Protein AF-A0A2D6PIQ0-F1 (afdb_monomer_lite)

Secondary structure (DSSP, 8-state):
--GGG-HHHHHHHHHHHHHHHHHHHTT-----HHHHHHHHHHHH----TT-HHHHHHHHHHHHHH-SPPPPSSHHHHHHHHHHHHHHHHHHHHTTTT-GGGHHHHHHHHHHHHHHHHHHHHS-HHHHTT---

Structure (mmCIF, N/CA/C/O backbone):
data_AF-A0A2D6PIQ0-F1
#
_entry.id   AF-A0A2D6PIQ0-F1
#
loop_
_atom_site.group_PDB
_atom_site.id
_atom_site.type_symbol
_atom_site.label_atom_id
_atom_site.label_alt_id
_atom_site.label_comp_id
_atom_site.label_asym_id
_atom_site.label_entity_id
_atom_site.label_seq_id
_atom_site.pdbx_PDB_ins_code
_atom_site.Cartn_x
_atom_site.Cartn_y
_atom_site.Cartn_z
_atom_site.occupancy
_atom_site.B_iso_or_equiv
_atom_site.auth_seq_id
_atom_site.auth_comp_id
_atom_site.auth_asym_id
_atom_site.auth_atom_id
_atom_site.pdbx_PDB_model_num
ATOM 1 N N . MET A 1 1 ? -4.584 -13.272 -17.557 1.00 47.69 1 MET A N 1
ATOM 2 C CA . MET A 1 1 ? -3.618 -12.771 -16.557 1.00 47.69 1 MET A CA 1
ATOM 3 C C . MET A 1 1 ? -4.279 -12.873 -15.193 1.00 47.69 1 MET A C 1
ATOM 5 O O . MET A 1 1 ? -5.493 -12.714 -15.139 1.00 47.69 1 MET A O 1
ATOM 9 N N . SER A 1 2 ? -3.536 -13.225 -14.139 1.00 55.53 2 SER A N 1
ATOM 10 C CA . SER A 1 2 ? -4.058 -13.166 -12.763 1.00 55.53 2 SER A CA 1
ATOM 11 C C . SER A 1 2 ? -4.582 -11.750 -12.496 1.00 55.53 2 SER A C 1
ATOM 13 O O . SER A 1 2 ? -3.889 -10.795 -12.848 1.00 55.53 2 SER A O 1
ATOM 15 N N . LYS A 1 3 ? -5.791 -11.606 -11.930 1.00 58.41 3 LYS A N 1
ATOM 16 C CA . LYS A 1 3 ? -6.390 -10.292 -11.608 1.00 58.41 3 LYS A CA 1
ATOM 17 C C . LYS A 1 3 ? -5.470 -9.450 -10.714 1.00 58.41 3 LYS A C 1
ATOM 19 O O . LYS A 1 3 ? -5.417 -8.238 -10.862 1.00 58.41 3 LYS A O 1
ATOM 24 N N . ASN A 1 4 ? -4.653 -10.118 -9.903 1.00 62.75 4 ASN A N 1
ATOM 25 C CA . ASN A 1 4 ? -3.719 -9.534 -8.943 1.00 62.75 4 ASN A CA 1
ATOM 26 C C . ASN A 1 4 ? -2.506 -8.829 -9.594 1.00 62.75 4 ASN A C 1
ATOM 28 O O . ASN A 1 4 ? -1.674 -8.278 -8.883 1.00 62.75 4 ASN A O 1
ATOM 32 N N . ARG A 1 5 ? -2.381 -8.852 -10.932 1.00 67.69 5 ARG A N 1
ATOM 33 C CA . ARG A 1 5 ? -1.333 -8.137 -11.690 1.00 67.69 5 ARG A CA 1
ATOM 34 C C . ARG A 1 5 ? -1.863 -6.964 -12.516 1.00 67.69 5 ARG A C 1
ATOM 36 O O . ARG A 1 5 ? -1.092 -6.360 -13.257 1.00 67.69 5 ARG A O 1
ATOM 43 N N . ASP A 1 6 ? -3.163 -6.687 -12.460 1.00 83.75 6 ASP A N 1
ATOM 44 C CA . ASP A 1 6 ? -3.741 -5.530 -13.139 1.00 83.75 6 ASP A CA 1
ATOM 45 C C . ASP A 1 6 ? -3.484 -4.271 -12.295 1.00 83.75 6 ASP A C 1
ATOM 47 O O . ASP A 1 6 ? -3.942 -4.222 -11.148 1.00 83.75 6 ASP A O 1
ATOM 51 N N . PRO A 1 7 ? -2.783 -3.249 -12.822 1.00 85.62 7 PRO A N 1
ATOM 52 C CA . PRO A 1 7 ? -2.583 -1.993 -12.109 1.00 85.62 7 PRO A CA 1
ATOM 53 C C . PRO A 1 7 ? -3.887 -1.358 -11.611 1.00 85.62 7 PRO A C 1
ATOM 55 O O . PRO A 1 7 ? -3.919 -0.830 -10.503 1.00 85.62 7 PRO A O 1
ATOM 58 N N . ALA A 1 8 ? -4.989 -1.482 -12.362 1.00 87.94 8 ALA A N 1
ATOM 59 C CA . ALA A 1 8 ? -6.287 -0.973 -11.918 1.00 87.94 8 ALA A CA 1
ATOM 60 C C . ALA A 1 8 ? -6.827 -1.733 -10.699 1.00 87.94 8 ALA A C 1
ATOM 62 O O . ALA A 1 8 ? -7.472 -1.140 -9.835 1.00 87.94 8 ALA A O 1
ATOM 63 N N . TYR A 1 9 ? -6.557 -3.037 -10.611 1.00 90.81 9 TYR A N 1
ATOM 64 C CA . TYR A 1 9 ? -6.962 -3.842 -9.464 1.00 90.81 9 TYR A CA 1
ATOM 65 C C . TYR A 1 9 ? -6.157 -3.487 -8.218 1.00 90.81 9 TYR A C 1
ATOM 67 O O . TYR A 1 9 ? -6.733 -3.273 -7.157 1.00 90.81 9 TYR A O 1
ATOM 75 N N . ILE A 1 10 ? -4.836 -3.358 -8.363 1.00 91.62 10 ILE A N 1
ATOM 76 C CA . ILE A 1 10 ? -3.951 -2.945 -7.269 1.00 91.62 10 ILE A CA 1
ATOM 77 C C . ILE A 1 10 ? -4.380 -1.573 -6.742 1.00 91.62 10 ILE A C 1
ATOM 79 O O . ILE A 1 10 ? -4.516 -1.408 -5.533 1.00 91.62 10 ILE A O 1
ATOM 83 N N . ALA A 1 11 ? -4.678 -0.630 -7.642 1.00 92.94 11 ALA A N 1
ATOM 84 C CA . ALA A 1 11 ? -5.157 0.691 -7.258 1.00 92.94 11 ALA A CA 1
ATOM 85 C C . ALA A 1 11 ? -6.496 0.645 -6.502 1.00 92.94 11 ALA A C 1
ATOM 87 O O . ALA A 1 11 ? -6.680 1.344 -5.507 1.00 92.94 11 ALA A O 1
ATOM 88 N N . LEU A 1 12 ? -7.432 -0.200 -6.947 1.00 95.06 12 LEU A N 1
ATOM 89 C CA . LEU A 1 12 ? -8.717 -0.382 -6.274 1.00 95.06 12 LEU A CA 1
ATOM 90 C C . LEU A 1 12 ? -8.540 -0.932 -4.853 1.00 95.06 12 LEU A C 1
ATOM 92 O O . LEU A 1 12 ? -9.103 -0.376 -3.911 1.00 95.06 12 LEU A O 1
ATOM 96 N N . ILE A 1 13 ? -7.765 -2.008 -4.702 1.00 96.12 13 ILE A N 1
ATOM 97 C CA . ILE A 1 13 ? -7.560 -2.668 -3.409 1.00 96.12 13 ILE A CA 1
ATOM 98 C C . ILE A 1 13 ? -6.815 -1.753 -2.436 1.00 96.12 13 ILE A C 1
ATOM 100 O O . ILE A 1 13 ? -7.209 -1.651 -1.273 1.00 96.12 13 ILE A O 1
ATOM 104 N N . SER A 1 14 ? -5.794 -1.024 -2.894 1.00 95.38 14 SER A N 1
ATOM 105 C CA . SER A 1 14 ? -5.082 -0.083 -2.029 1.00 95.38 14 SER A CA 1
ATOM 106 C C . SER A 1 14 ? -5.963 1.105 -1.623 1.00 95.38 14 SER A C 1
ATOM 108 O O . SER A 1 14 ? -5.943 1.509 -0.462 1.00 95.38 14 SER A O 1
ATOM 110 N N . SER A 1 15 ? -6.812 1.613 -2.526 1.00 97.31 15 SER A N 1
ATOM 111 C CA . SER A 1 15 ? -7.815 2.636 -2.197 1.00 97.31 15 SER A CA 1
ATOM 112 C C . SER A 1 15 ? -8.813 2.140 -1.148 1.00 97.31 15 SER A C 1
ATOM 114 O O . SER A 1 15 ? -9.090 2.848 -0.178 1.00 97.31 15 SER A O 1
ATOM 116 N N . GLN A 1 16 ? -9.314 0.911 -1.300 1.00 97.50 16 GLN A N 1
ATOM 117 C CA . GLN A 1 16 ? -10.192 0.294 -0.312 1.00 97.50 16 GLN A CA 1
ATOM 118 C C . GLN A 1 16 ? -9.495 0.170 1.049 1.00 97.50 16 GLN A C 1
ATOM 120 O O . GLN A 1 16 ? -10.069 0.584 2.054 1.00 97.50 16 GLN A O 1
ATOM 125 N N . GLY A 1 17 ? -8.254 -0.325 1.085 1.00 96.75 17 GLY A N 1
ATOM 126 C CA . GLY A 1 17 ? -7.481 -0.432 2.323 1.00 96.75 17 GLY A CA 1
ATOM 127 C C . GLY A 1 17 ? -7.280 0.921 3.016 1.00 96.75 17 GLY A C 1
ATOM 128 O O . GLY A 1 17 ? -7.451 1.024 4.229 1.00 96.75 17 GLY A O 1
ATOM 129 N N . ALA A 1 18 ? -7.001 1.988 2.261 1.00 97.00 18 ALA A N 1
ATOM 130 C CA . ALA A 1 18 ? -6.889 3.337 2.819 1.00 97.00 18 ALA A CA 1
ATOM 131 C C . ALA A 1 18 ? -8.207 3.824 3.450 1.00 97.00 18 ALA A C 1
ATOM 133 O O . ALA A 1 18 ? -8.193 4.425 4.524 1.00 97.00 18 ALA A O 1
ATOM 134 N N . ILE A 1 19 ? -9.348 3.541 2.810 1.00 97.19 19 ILE A N 1
ATOM 135 C CA . ILE A 1 19 ? -10.682 3.880 3.334 1.00 97.19 19 ILE A CA 1
ATOM 136 C C . ILE A 1 19 ? -10.983 3.100 4.618 1.00 97.19 19 ILE A C 1
ATOM 138 O O . ILE A 1 19 ? -11.528 3.670 5.561 1.00 97.19 19 ILE A O 1
ATOM 142 N N . GLU A 1 20 ? -10.632 1.815 4.671 1.00 96.81 20 GLU A N 1
ATOM 143 C CA . GLU A 1 20 ? -10.788 0.969 5.862 1.00 96.81 20 GLU A CA 1
ATOM 144 C C . GLU A 1 20 ? -9.999 1.534 7.050 1.00 96.81 20 GLU A C 1
ATOM 146 O O . GLU A 1 20 ? -10.554 1.691 8.143 1.00 96.81 20 GLU A O 1
ATOM 151 N N . VAL A 1 21 ? -8.746 1.943 6.822 1.00 95.31 21 VAL A N 1
ATOM 152 C CA . VAL A 1 21 ? -7.927 2.604 7.848 1.00 95.31 21 VAL A CA 1
ATOM 153 C C . VAL A 1 21 ? -8.527 3.950 8.273 1.00 95.31 21 VAL A C 1
ATOM 155 O O . VAL A 1 21 ? -8.670 4.193 9.471 1.00 95.31 21 VAL A O 1
ATOM 158 N N . ASP A 1 22 ? -8.959 4.796 7.331 1.00 95.06 22 ASP A N 1
ATOM 159 C CA . ASP A 1 22 ? -9.631 6.069 7.641 1.00 95.06 22 ASP A CA 1
ATOM 160 C C . ASP A 1 22 ? -10.904 5.848 8.474 1.00 95.06 22 ASP A C 1
ATOM 162 O O . ASP A 1 22 ? -11.174 6.576 9.434 1.00 95.06 22 ASP A O 1
ATOM 166 N N . CYS A 1 23 ? -11.713 4.845 8.135 1.00 94.56 23 CYS A N 1
ATOM 167 C CA . CYS A 1 23 ? -12.902 4.491 8.899 1.00 94.56 23 CYS A CA 1
ATOM 168 C C . CYS A 1 23 ? -12.544 4.106 10.336 1.00 94.56 23 CYS A C 1
ATOM 170 O O . CYS A 1 23 ? -13.156 4.650 11.264 1.00 94.56 23 CYS A O 1
ATOM 172 N N . TYR A 1 24 ? -11.531 3.256 10.514 1.00 94.44 24 TYR A N 1
ATOM 173 C CA . TYR A 1 24 ? -11.075 2.822 11.829 1.00 94.44 24 TYR A CA 1
ATOM 174 C C . TYR A 1 24 ? -10.544 3.985 12.676 1.00 94.44 24 TYR A C 1
ATOM 176 O O . TYR A 1 24 ? -10.961 4.137 13.825 1.00 94.44 24 TYR A O 1
ATOM 184 N N . LEU A 1 25 ? -9.720 4.869 12.098 1.00 91.94 25 LEU A N 1
ATOM 185 C CA . LEU A 1 25 ? -9.229 6.089 12.758 1.00 91.94 25 LEU A CA 1
ATOM 186 C C . LEU A 1 25 ? -10.373 7.020 13.197 1.00 91.94 25 LEU A C 1
ATOM 188 O O . LEU A 1 25 ? -10.276 7.701 14.215 1.00 91.94 25 LEU A O 1
ATOM 192 N N . ASN A 1 26 ? -11.500 7.002 12.479 1.00 93.38 26 ASN A N 1
ATOM 193 C CA . ASN A 1 26 ? -12.722 7.730 12.830 1.00 93.38 26 ASN A CA 1
ATOM 194 C C . ASN A 1 26 ? -13.671 6.948 13.767 1.00 93.38 26 ASN A C 1
ATOM 196 O O . ASN A 1 26 ? -14.833 7.333 13.929 1.00 93.38 26 ASN A O 1
ATOM 200 N N . GLY A 1 27 ? -13.219 5.842 14.364 1.00 92.19 27 GLY A N 1
ATOM 201 C CA . GLY A 1 27 ? -13.993 5.032 15.309 1.00 92.19 27 GLY A CA 1
ATOM 202 C C . GLY A 1 27 ? -15.074 4.158 14.668 1.00 92.19 27 GLY A C 1
ATOM 203 O O . GLY A 1 27 ? -16.013 3.746 15.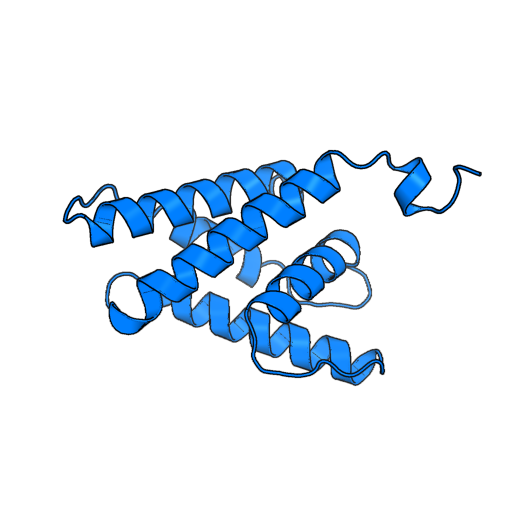351 1.00 92.19 27 GLY A O 1
ATOM 204 N N . ARG A 1 28 ? -14.981 3.891 13.360 1.00 92.62 28 ARG A N 1
ATOM 205 C CA . ARG A 1 28 ? -15.894 3.008 12.622 1.00 92.62 28 ARG A CA 1
ATOM 206 C C . ARG A 1 28 ? -15.142 1.776 12.136 1.00 92.62 28 ARG A C 1
ATOM 208 O O . ARG A 1 28 ? -14.308 1.880 11.248 1.00 92.62 28 ARG A O 1
ATOM 215 N N . ASP A 1 29 ? -15.483 0.612 12.669 1.00 89.88 29 ASP A N 1
ATOM 216 C CA . ASP A 1 29 ? -14.966 -0.657 12.158 1.00 89.88 29 ASP A CA 1
ATOM 217 C C . ASP A 1 29 ? -15.839 -1.142 10.992 1.00 89.88 29 ASP A C 1
ATOM 219 O O . ASP A 1 29 ? -17.028 -1.426 11.166 1.00 89.88 29 ASP A O 1
ATOM 223 N N . ILE A 1 30 ? -15.253 -1.179 9.795 1.00 89.69 30 ILE A N 1
ATOM 224 C CA . ILE A 1 30 ? -15.884 -1.696 8.572 1.00 89.69 30 ILE A CA 1
ATOM 225 C C . ILE A 1 30 ? -15.178 -2.954 8.048 1.00 89.69 30 ILE A C 1
ATOM 227 O O . ILE A 1 30 ? -15.491 -3.413 6.952 1.00 89.69 30 ILE A O 1
ATOM 231 N N . GLY A 1 31 ? -14.254 -3.518 8.831 1.00 92.00 31 GLY A N 1
ATOM 232 C CA . GLY A 1 31 ? -13.342 -4.563 8.390 1.00 92.00 31 GLY A CA 1
ATOM 233 C C . GLY A 1 31 ? -12.076 -4.025 7.715 1.00 92.00 31 GLY A C 1
ATOM 234 O O . GLY A 1 31 ? -11.879 -2.823 7.568 1.00 92.00 31 GLY A O 1
ATOM 235 N N . PHE A 1 32 ? -11.212 -4.964 7.330 1.00 94.69 32 PHE A N 1
ATOM 236 C CA . PHE A 1 32 ? -9.872 -4.732 6.770 1.00 94.69 32 PHE A CA 1
ATOM 237 C C . PHE A 1 32 ? -9.610 -5.686 5.596 1.00 94.69 32 PHE A C 1
ATOM 239 O O . PHE A 1 32 ? -8.589 -6.377 5.550 1.00 94.69 32 PHE A O 1
ATOM 246 N N . ASP A 1 33 ? -10.607 -5.851 4.725 1.00 95.88 33 ASP A N 1
ATOM 247 C CA . ASP A 1 33 ? -10.532 -6.795 3.610 1.00 95.88 33 ASP A CA 1
ATOM 248 C C . ASP A 1 33 ? -9.545 -6.300 2.548 1.00 95.88 33 ASP A C 1
ATOM 250 O O . ASP A 1 33 ? -8.683 -7.070 2.127 1.00 95.88 33 ASP A O 1
ATOM 254 N N . GLY A 1 34 ? -9.595 -5.012 2.198 1.00 95.25 34 GLY A N 1
ATOM 255 C CA . GLY A 1 34 ? -8.651 -4.381 1.276 1.00 95.25 34 GLY A CA 1
ATOM 256 C C . GLY A 1 34 ? -7.223 -4.375 1.822 1.00 95.25 34 GLY A C 1
ATOM 257 O O . GLY A 1 34 ? -6.284 -4.684 1.093 1.00 95.25 34 GLY A O 1
ATOM 258 N N . VAL A 1 35 ? -7.046 -4.116 3.122 1.00 96.06 35 VAL A N 1
ATOM 259 C CA . VAL A 1 35 ? -5.737 -4.236 3.797 1.00 96.06 35 VAL A CA 1
ATOM 260 C C . VAL A 1 35 ? -5.181 -5.664 3.703 1.00 96.06 35 VAL A C 1
ATOM 262 O O . VAL A 1 35 ? -4.030 -5.857 3.301 1.00 96.06 35 VAL A O 1
ATOM 265 N N . ARG A 1 36 ? -5.993 -6.683 4.030 1.00 95.94 36 ARG A N 1
ATOM 266 C CA . ARG A 1 36 ? -5.579 -8.096 3.947 1.00 95.94 36 ARG A CA 1
ATOM 267 C C . ARG A 1 36 ? -5.245 -8.518 2.524 1.00 95.94 36 ARG A C 1
ATOM 269 O O . ARG A 1 36 ? -4.247 -9.205 2.317 1.00 95.94 36 ARG A O 1
ATOM 276 N N . GLU A 1 37 ? -6.050 -8.097 1.559 1.00 95.19 37 GLU A N 1
ATOM 277 C CA . GLU A 1 37 ? -5.820 -8.419 0.157 1.00 95.19 37 GLU A CA 1
ATOM 278 C C . GLU A 1 37 ? -4.577 -7.709 -0.392 1.00 95.19 37 GLU A C 1
ATOM 280 O O . GLU A 1 37 ? -3.771 -8.325 -1.088 1.00 95.19 37 GLU A O 1
ATOM 285 N N . MET A 1 38 ? -4.335 -6.451 -0.011 1.00 94.38 38 MET A N 1
ATOM 286 C CA . MET A 1 38 ? -3.114 -5.740 -0.398 1.00 94.38 38 MET A CA 1
ATOM 287 C C . MET A 1 38 ? -1.859 -6.442 0.132 1.00 94.38 38 MET A C 1
ATOM 289 O O . MET A 1 38 ? -0.862 -6.571 -0.585 1.00 94.38 38 MET A O 1
ATOM 293 N N . ARG A 1 39 ? -1.911 -6.947 1.370 1.00 94.31 39 ARG A N 1
ATOM 294 C CA . ARG A 1 39 ? -0.828 -7.749 1.952 1.00 94.31 39 ARG A CA 1
ATOM 295 C C . ARG A 1 39 ? -0.572 -9.009 1.131 1.00 94.31 39 ARG A C 1
ATOM 297 O O . ARG A 1 39 ? 0.584 -9.352 0.884 1.00 94.31 39 ARG A O 1
ATOM 304 N N . GLU A 1 40 ? -1.628 -9.704 0.718 1.00 92.62 40 GLU A N 1
ATOM 305 C CA . GLU A 1 40 ? -1.519 -10.906 -0.115 1.00 92.62 40 GLU A CA 1
ATOM 306 C C . GLU A 1 40 ? -0.901 -10.587 -1.478 1.00 92.62 40 GLU A C 1
ATOM 308 O O . GLU A 1 40 ? 0.057 -11.251 -1.868 1.00 92.62 40 GLU A O 1
ATOM 313 N N . ILE A 1 41 ? -1.343 -9.511 -2.138 1.00 90.38 41 ILE A N 1
ATOM 314 C CA . ILE A 1 41 ? -0.739 -9.018 -3.384 1.00 90.38 41 ILE A CA 1
ATOM 315 C C . ILE A 1 41 ? 0.764 -8.779 -3.180 1.00 90.38 41 ILE A C 1
ATOM 317 O O . ILE A 1 41 ? 1.584 -9.358 -3.889 1.00 90.38 41 ILE A O 1
ATOM 321 N N . LEU A 1 42 ? 1.161 -7.986 -2.181 1.00 89.69 42 LEU A N 1
ATOM 322 C CA . LEU A 1 42 ? 2.581 -7.711 -1.923 1.00 89.69 42 LEU A CA 1
ATOM 323 C C . LEU A 1 42 ? 3.363 -8.994 -1.595 1.00 89.69 42 LEU A C 1
ATOM 325 O O . LEU A 1 42 ? 4.518 -9.139 -1.989 1.00 89.69 42 LEU A O 1
ATOM 329 N N . SER A 1 43 ? 2.753 -9.960 -0.914 1.00 89.06 43 SER A N 1
ATOM 330 C CA . SER A 1 43 ? 3.405 -11.227 -0.564 1.00 89.06 43 SER A CA 1
ATOM 331 C C . SER A 1 43 ? 3.628 -12.131 -1.780 1.00 89.06 43 SER A C 1
ATOM 333 O O . SER A 1 43 ? 4.685 -12.751 -1.888 1.00 89.06 43 SER A O 1
ATOM 335 N N . GLU A 1 44 ? 2.669 -12.183 -2.708 1.00 86.44 44 GLU A N 1
ATOM 336 C CA . GLU A 1 44 ? 2.729 -12.999 -3.930 1.00 86.44 44 GLU A CA 1
ATOM 337 C C . GLU A 1 44 ? 3.719 -12.464 -4.976 1.00 86.44 44 GLU A C 1
ATOM 339 O O . GLU A 1 44 ? 4.204 -13.238 -5.809 1.00 86.44 44 GLU A O 1
ATOM 344 N N . TYR A 1 45 ? 4.037 -11.165 -4.936 1.00 77.25 45 TYR A N 1
ATOM 345 C CA . TYR A 1 45 ? 4.889 -10.491 -5.923 1.00 77.25 45 TYR A CA 1
ATOM 346 C C . TYR A 1 45 ? 6.193 -9.972 -5.303 1.00 77.25 45 TYR A C 1
ATOM 348 O O . TYR A 1 45 ? 6.303 -8.784 -4.989 1.00 77.25 45 TYR A O 1
ATOM 356 N N . PRO A 1 46 ? 7.210 -10.839 -5.126 1.00 74.00 46 PRO A N 1
ATOM 357 C CA . PRO A 1 46 ? 8.539 -10.387 -4.735 1.00 74.00 46 PRO A CA 1
ATOM 358 C C . PRO A 1 46 ? 9.135 -9.475 -5.813 1.00 74.00 46 PRO A C 1
ATOM 360 O O . PRO A 1 46 ? 8.933 -9.694 -7.013 1.00 74.00 46 PRO A O 1
ATOM 363 N N . ILE A 1 47 ? 9.896 -8.465 -5.384 1.00 79.38 47 ILE A N 1
ATOM 364 C CA . ILE A 1 47 ? 10.615 -7.585 -6.307 1.00 79.38 47 ILE A CA 1
ATOM 365 C C . ILE A 1 47 ? 11.644 -8.440 -7.058 1.00 79.38 47 ILE A C 1
ATOM 367 O O . ILE A 1 47 ? 12.459 -9.140 -6.457 1.00 79.38 47 ILE A O 1
ATOM 371 N N . GLY A 1 48 ? 11.606 -8.404 -8.389 1.00 74.00 48 GLY A N 1
ATOM 372 C CA . GLY A 1 48 ? 12.514 -9.185 -9.218 1.00 74.00 48 GLY A CA 1
ATOM 373 C C . GLY A 1 48 ? 12.763 -8.549 -10.583 1.00 74.00 48 GLY A C 1
ATOM 374 O O . GLY A 1 48 ? 11.962 -7.736 -11.050 1.00 74.00 48 GLY A O 1
ATOM 375 N N . PRO A 1 49 ? 13.840 -8.960 -11.278 1.00 68.19 49 PRO A N 1
ATOM 376 C CA . PRO A 1 49 ? 14.292 -8.341 -12.527 1.00 68.19 49 PRO A CA 1
ATOM 377 C C . PRO A 1 49 ? 13.327 -8.517 -13.710 1.00 68.19 49 PRO A C 1
ATOM 379 O O . PRO A 1 49 ? 13.576 -7.983 -14.784 1.00 68.19 49 PRO A O 1
ATOM 382 N N . HIS A 1 50 ? 12.240 -9.275 -13.551 1.00 68.50 50 HIS A N 1
ATOM 383 C CA . HIS A 1 50 ? 11.228 -9.494 -14.589 1.00 68.50 50 HIS A CA 1
ATOM 384 C C . HIS A 1 50 ? 9.872 -8.849 -14.269 1.00 68.50 50 HIS A C 1
ATOM 386 O O . HIS A 1 50 ? 8.974 -8.891 -15.105 1.00 68.50 50 HIS A O 1
ATOM 392 N N . GLU A 1 51 ? 9.721 -8.215 -13.105 1.00 73.81 51 GLU A N 1
ATOM 393 C CA . GLU A 1 51 ? 8.455 -7.635 -12.636 1.00 73.81 51 GLU A CA 1
ATOM 394 C C . GLU A 1 51 ? 8.462 -6.097 -12.774 1.00 73.81 51 GLU A C 1
ATOM 396 O O . GLU A 1 51 ? 8.006 -5.368 -11.897 1.00 73.81 51 GLU A O 1
ATOM 401 N N . PHE A 1 52 ? 8.986 -5.575 -13.893 1.00 69.50 52 PHE A N 1
ATOM 402 C 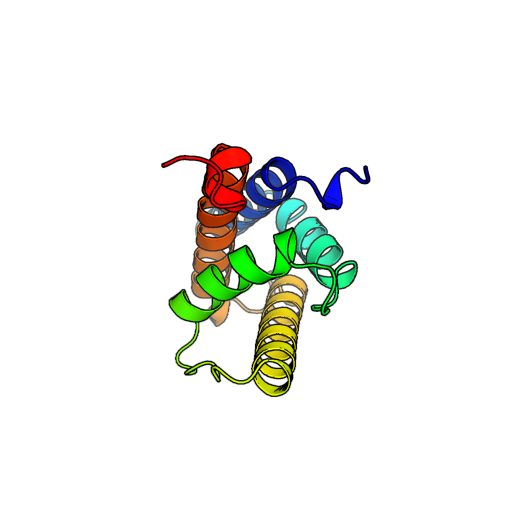CA . PHE A 1 52 ? 9.147 -4.128 -14.129 1.00 69.50 52 PHE A CA 1
ATOM 403 C C . PHE A 1 52 ? 7.847 -3.325 -13.984 1.00 69.50 52 PHE A C 1
ATOM 405 O O . PHE A 1 52 ? 7.865 -2.241 -13.402 1.00 69.50 52 PHE A O 1
ATOM 412 N N . ASN A 1 53 ? 6.725 -3.878 -14.457 1.00 70.88 53 ASN A N 1
ATOM 413 C CA . ASN A 1 53 ? 5.404 -3.241 -14.371 1.00 70.88 53 ASN A CA 1
ATOM 414 C C . ASN A 1 53 ? 4.913 -3.071 -12.926 1.00 70.88 53 ASN A C 1
ATOM 416 O O . ASN A 1 53 ? 4.016 -2.277 -12.682 1.00 70.88 53 ASN A O 1
ATOM 420 N N . TYR A 1 54 ? 5.478 -3.827 -11.986 1.00 77.56 54 TYR A N 1
ATOM 421 C CA . TYR A 1 54 ? 5.165 -3.754 -10.562 1.00 77.56 54 TYR A CA 1
ATOM 422 C C . TYR A 1 54 ? 6.236 -2.972 -9.789 1.00 77.56 54 TYR A C 1
ATOM 424 O O . TYR A 1 54 ? 5.935 -2.210 -8.876 1.00 77.56 54 TYR A O 1
ATOM 432 N N . MET A 1 55 ? 7.493 -3.097 -10.214 1.00 79.62 55 MET A N 1
ATOM 433 C CA . MET A 1 55 ? 8.651 -2.484 -9.574 1.00 79.62 55 MET A CA 1
ATOM 434 C C . MET A 1 55 ? 8.724 -0.965 -9.768 1.00 79.62 55 MET A C 1
ATOM 436 O O . MET A 1 55 ? 8.979 -0.251 -8.804 1.00 79.62 55 MET A O 1
ATOM 440 N N . ILE A 1 56 ? 8.504 -0.452 -10.987 1.00 81.44 56 ILE A N 1
ATOM 441 C CA . ILE A 1 56 ? 8.585 0.997 -11.258 1.00 81.44 56 ILE A CA 1
ATOM 442 C C . ILE A 1 56 ? 7.542 1.782 -10.442 1.00 81.44 56 ILE A C 1
ATOM 444 O O . ILE A 1 56 ? 7.919 2.768 -9.803 1.00 81.44 56 ILE A O 1
ATOM 448 N N . PRO A 1 57 ? 6.264 1.364 -10.399 1.00 86.25 57 PRO A N 1
ATOM 449 C CA . PRO A 1 57 ? 5.259 2.032 -9.578 1.00 86.25 57 PRO A CA 1
ATOM 450 C C . PRO A 1 57 ? 5.612 1.998 -8.086 1.00 86.25 57 PRO A C 1
ATOM 452 O O . PRO A 1 57 ? 5.573 3.033 -7.425 1.00 86.25 57 PRO A O 1
ATOM 455 N N . LEU A 1 58 ? 6.035 0.842 -7.559 1.00 86.81 58 LEU A N 1
ATOM 456 C CA . LEU A 1 58 ? 6.434 0.724 -6.153 1.00 86.81 58 LEU A CA 1
ATOM 457 C C . LEU A 1 58 ? 7.651 1.581 -5.811 1.00 86.81 58 LEU A C 1
ATOM 459 O O . LEU A 1 58 ? 7.660 2.225 -4.768 1.00 86.81 58 LEU A O 1
ATOM 463 N N . LEU A 1 59 ? 8.637 1.672 -6.704 1.00 87.62 59 LEU A N 1
ATOM 464 C CA . LEU A 1 59 ? 9.778 2.564 -6.515 1.00 87.62 59 LEU A CA 1
ATOM 465 C C . LEU A 1 59 ? 9.347 4.022 -6.369 1.00 87.62 59 LEU A C 1
ATOM 467 O O . LEU A 1 59 ? 9.887 4.732 -5.524 1.00 87.62 59 LEU A O 1
ATOM 471 N N . ARG A 1 60 ? 8.370 4.474 -7.163 1.00 87.62 60 ARG A N 1
ATOM 472 C CA . ARG A 1 60 ? 7.826 5.835 -7.043 1.00 87.62 60 ARG A CA 1
ATOM 473 C C . ARG A 1 60 ? 7.153 6.043 -5.687 1.00 87.62 60 ARG A C 1
ATOM 475 O O . ARG A 1 60 ? 7.405 7.057 -5.048 1.00 87.62 60 ARG A O 1
ATOM 482 N N . VAL A 1 61 ? 6.342 5.084 -5.242 1.00 90.00 61 VAL A N 1
ATOM 483 C CA . VAL A 1 61 ? 5.681 5.141 -3.929 1.00 90.00 61 VAL A CA 1
ATOM 484 C C . VAL A 1 61 ? 6.717 5.189 -2.807 1.00 90.00 61 VAL A C 1
ATOM 486 O O . VAL A 1 61 ? 6.645 6.059 -1.945 1.00 90.00 61 VAL A O 1
ATOM 489 N N . PHE A 1 62 ? 7.698 4.287 -2.816 1.00 89.25 62 PHE A N 1
ATOM 490 C CA . PHE A 1 62 ? 8.649 4.169 -1.712 1.00 89.25 62 PHE A CA 1
ATOM 491 C C . PHE A 1 62 ? 9.607 5.354 -1.655 1.00 89.25 62 PHE A C 1
ATOM 493 O O . PHE A 1 62 ? 9.896 5.830 -0.567 1.00 89.25 62 PHE A O 1
ATOM 500 N N . LYS A 1 63 ? 10.018 5.914 -2.801 1.00 86.06 63 LYS A N 1
ATOM 501 C CA . LYS A 1 63 ? 10.768 7.180 -2.831 1.00 86.06 63 LYS A CA 1
ATOM 502 C C . LYS A 1 63 ? 9.999 8.353 -2.213 1.00 86.06 63 LYS A C 1
ATOM 504 O O . LYS A 1 63 ? 10.630 9.266 -1.700 1.00 86.06 63 LYS A O 1
ATOM 509 N N . ASN A 1 64 ? 8.666 8.342 -2.269 1.00 85.44 64 ASN A N 1
ATOM 510 C CA . ASN A 1 64 ? 7.841 9.407 -1.692 1.00 85.44 64 ASN A CA 1
ATOM 511 C C . ASN A 1 64 ? 7.564 9.215 -0.194 1.00 85.44 64 ASN A C 1
ATOM 513 O O . ASN A 1 64 ? 7.316 10.197 0.498 1.00 85.44 64 ASN A O 1
ATOM 517 N N . ASN A 1 65 ? 7.572 7.968 0.287 1.00 84.50 65 ASN A N 1
ATOM 518 C CA . ASN A 1 65 ? 7.161 7.614 1.651 1.00 84.50 65 ASN A CA 1
ATOM 519 C C . ASN A 1 65 ? 8.323 7.154 2.546 1.00 84.50 65 ASN A C 1
ATOM 521 O O . ASN A 1 65 ? 8.106 6.860 3.717 1.00 84.50 65 ASN A O 1
ATOM 525 N N . SER A 1 66 ? 9.540 7.064 2.012 1.00 81.25 66 SER A N 1
ATOM 526 C CA . SER A 1 66 ? 10.731 6.661 2.754 1.00 81.25 66 SER A CA 1
ATOM 527 C C . SER A 1 66 ? 11.721 7.815 2.832 1.00 81.25 66 SER A C 1
ATOM 529 O O . SER A 1 66 ? 11.977 8.493 1.840 1.00 81.25 66 SER A O 1
ATOM 531 N N . ASP A 1 67 ? 12.348 7.977 3.996 1.00 78.56 67 ASP A N 1
ATOM 532 C CA . ASP A 1 67 ? 13.497 8.873 4.175 1.00 78.56 67 ASP A CA 1
ATOM 533 C C . ASP A 1 67 ? 14.789 8.298 3.558 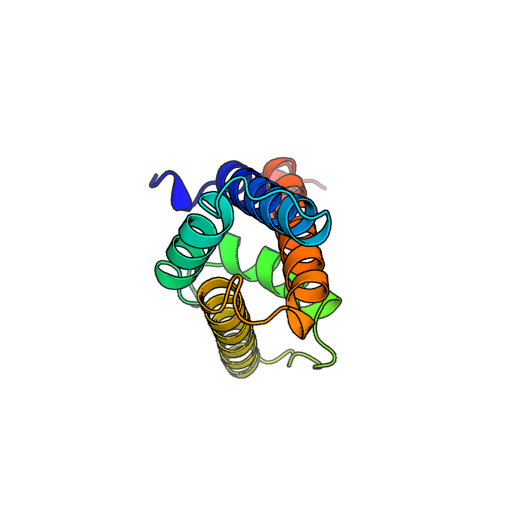1.00 78.56 67 ASP A C 1
ATOM 535 O O . ASP A 1 67 ? 15.850 8.926 3.617 1.00 78.56 67 ASP A O 1
ATOM 539 N N . LYS A 1 68 ? 14.741 7.078 3.004 1.00 78.12 68 LYS A N 1
ATOM 540 C CA . LYS A 1 68 ? 15.902 6.434 2.388 1.00 78.12 68 LYS A CA 1
ATOM 541 C C . LYS A 1 68 ? 16.146 6.959 0.980 1.00 78.12 68 LYS A C 1
ATOM 543 O O . LYS A 1 68 ? 15.252 7.005 0.136 1.00 78.12 68 LYS A O 1
ATOM 548 N N . GLU A 1 69 ? 17.410 7.248 0.698 1.00 79.69 69 GLU A N 1
ATOM 549 C CA . GLU A 1 69 ? 17.883 7.379 -0.673 1.00 79.69 69 GLU A CA 1
ATOM 550 C C . GLU A 1 69 ? 18.038 5.987 -1.283 1.00 79.69 69 GLU A C 1
ATOM 552 O O . GLU A 1 69 ? 18.661 5.112 -0.685 1.00 79.69 69 GLU A O 1
ATOM 557 N N . PHE A 1 70 ? 17.465 5.797 -2.471 1.00 80.00 70 PHE A N 1
ATOM 558 C CA . PHE A 1 70 ? 17.621 4.556 -3.218 1.00 80.00 70 PHE A CA 1
ATOM 559 C C . PHE A 1 70 ? 18.854 4.612 -4.115 1.00 80.00 70 PHE A C 1
ATOM 561 O O . PHE A 1 70 ? 19.054 5.604 -4.821 1.00 80.00 70 PHE A O 1
ATOM 568 N N . SER A 1 71 ? 19.629 3.532 -4.138 1.00 76.38 71 SER A N 1
ATOM 569 C CA . SER A 1 71 ? 20.785 3.377 -5.016 1.00 76.38 71 SER A CA 1
ATOM 570 C C . SER A 1 71 ? 20.371 3.348 -6.491 1.00 76.38 71 SER A C 1
ATOM 572 O O . SER A 1 71 ? 19.390 2.714 -6.879 1.00 76.38 71 SER A O 1
ATOM 574 N N . ASP A 1 72 ? 21.162 3.989 -7.354 1.00 76.06 72 ASP A N 1
ATOM 575 C CA . ASP A 1 72 ? 20.999 3.882 -8.811 1.00 76.06 72 ASP A CA 1
ATOM 576 C C . ASP A 1 72 ? 21.538 2.542 -9.361 1.00 76.06 72 ASP A C 1
ATOM 578 O O . ASP A 1 72 ? 21.326 2.205 -10.531 1.00 76.06 72 ASP A O 1
ATOM 582 N N . PHE A 1 73 ? 22.256 1.758 -8.544 1.00 79.38 73 PHE A N 1
ATOM 583 C CA . PHE A 1 73 ? 22.781 0.453 -8.939 1.00 79.38 73 PHE A CA 1
ATOM 584 C C . PHE A 1 73 ? 21.698 -0.628 -8.829 1.00 79.38 73 PHE A C 1
ATOM 586 O O . PHE A 1 73 ? 21.163 -0.871 -7.754 1.00 79.38 73 PHE A O 1
ATOM 593 N N . ILE A 1 74 ? 21.395 -1.310 -9.943 1.00 77.00 74 ILE A N 1
ATOM 594 C CA . ILE A 1 74 ? 20.246 -2.233 -10.051 1.00 77.00 74 ILE A CA 1
ATOM 595 C C . ILE A 1 74 ? 20.200 -3.310 -8.944 1.00 77.00 74 ILE A C 1
ATOM 597 O O . ILE A 1 74 ? 19.126 -3.496 -8.379 1.00 77.00 74 ILE A O 1
ATOM 601 N N . PRO A 1 75 ? 21.286 -4.041 -8.624 1.00 75.88 75 PRO A N 1
ATOM 602 C CA . PRO A 1 75 ? 21.263 -5.017 -7.531 1.00 75.88 75 PRO A CA 1
ATOM 603 C C . PRO A 1 75 ? 20.870 -4.423 -6.175 1.00 75.88 75 PRO A C 1
ATOM 605 O O . PRO A 1 75 ? 19.971 -4.956 -5.532 1.00 75.88 75 PRO A O 1
ATOM 608 N N . ASP A 1 76 ? 21.473 -3.298 -5.791 1.00 83.25 76 ASP A N 1
ATOM 609 C CA . ASP A 1 76 ? 21.202 -2.644 -4.506 1.00 83.25 76 ASP A CA 1
ATOM 610 C C . ASP A 1 76 ? 19.780 -2.063 -4.485 1.00 83.25 76 ASP A C 1
ATOM 612 O O . ASP A 1 76 ? 19.046 -2.233 -3.516 1.00 83.25 76 ASP A O 1
ATOM 616 N N . LEU A 1 77 ? 19.343 -1.480 -5.607 1.00 84.88 77 LEU A N 1
ATOM 617 C CA . LEU A 1 77 ? 17.984 -0.975 -5.795 1.00 84.88 77 LEU A CA 1
ATOM 618 C C . LEU A 1 77 ? 16.929 -2.065 -5.564 1.00 84.88 77 LEU A C 1
ATOM 620 O O . LEU A 1 77 ? 15.901 -1.814 -4.938 1.00 84.88 77 LEU A O 1
ATOM 624 N N . LEU A 1 78 ? 17.155 -3.279 -6.080 1.00 85.56 78 LEU A N 1
ATOM 625 C CA . LEU A 1 78 ? 16.235 -4.403 -5.887 1.00 85.56 78 LEU A CA 1
ATOM 626 C C . LEU A 1 78 ? 16.168 -4.824 -4.415 1.00 85.56 78 LEU A C 1
ATOM 628 O O . LEU A 1 78 ? 15.080 -5.119 -3.924 1.00 85.56 78 LEU A O 1
ATOM 632 N N . GLU A 1 79 ? 17.305 -4.845 -3.718 1.00 87.31 79 GLU A N 1
ATOM 633 C CA . GLU A 1 79 ? 17.368 -5.186 -2.293 1.00 87.31 79 GLU A CA 1
ATOM 634 C C . GLU A 1 79 ? 16.659 -4.142 -1.422 1.00 87.31 79 GLU A C 1
ATOM 636 O O . GLU A 1 79 ? 15.878 -4.500 -0.538 1.00 87.31 79 GLU A O 1
ATOM 641 N N . GLU A 1 80 ? 16.871 -2.857 -1.701 1.00 89.06 80 GLU A N 1
ATOM 642 C CA . GLU A 1 80 ? 16.217 -1.748 -1.003 1.00 89.06 80 GLU A CA 1
ATOM 643 C C . GLU A 1 80 ? 14.701 -1.760 -1.222 1.00 89.06 80 GLU A C 1
ATOM 645 O O . GLU A 1 80 ? 13.927 -1.651 -0.269 1.00 89.06 80 GLU A O 1
ATOM 650 N N . LEU A 1 81 ? 14.258 -1.960 -2.465 1.00 88.81 81 LEU A N 1
ATOM 651 C CA . LEU A 1 81 ? 12.839 -2.078 -2.799 1.00 88.81 81 LEU A CA 1
ATOM 652 C C 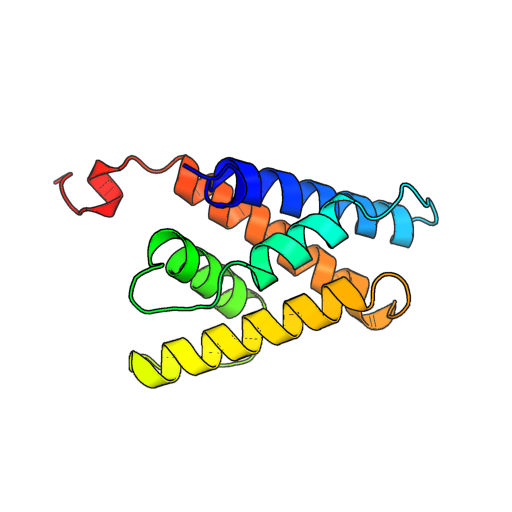. LEU A 1 81 ? 12.182 -3.280 -2.125 1.00 88.81 81 LEU A C 1
ATOM 654 O O . LEU A 1 81 ? 11.057 -3.190 -1.632 1.00 88.81 81 LEU A O 1
ATOM 658 N N . GLU A 1 82 ? 12.874 -4.416 -2.107 1.00 90.00 82 GLU A N 1
ATOM 659 C CA . GLU A 1 82 ? 12.397 -5.628 -1.451 1.00 90.00 82 GLU A CA 1
ATOM 660 C C . GLU A 1 82 ? 12.279 -5.432 0.065 1.00 90.00 82 GLU A C 1
ATOM 662 O O . GLU A 1 82 ? 11.334 -5.937 0.678 1.00 90.00 82 GLU A O 1
ATOM 667 N N . LEU A 1 83 ? 13.197 -4.675 0.672 1.00 90.69 83 LEU A N 1
ATOM 668 C CA . LEU A 1 83 ? 13.131 -4.316 2.083 1.00 90.69 83 LEU A CA 1
ATOM 669 C C . LEU A 1 83 ? 11.911 -3.437 2.381 1.00 90.69 83 LEU A C 1
ATOM 671 O O . LEU A 1 83 ? 11.145 -3.767 3.284 1.00 90.69 83 LEU A O 1
ATOM 675 N N . GLU A 1 84 ? 11.701 -2.364 1.617 1.00 91.31 84 GLU A N 1
ATOM 676 C CA . GLU A 1 84 ? 10.539 -1.480 1.795 1.00 91.31 84 GLU A CA 1
ATOM 677 C C . GLU A 1 84 ? 9.216 -2.225 1.606 1.00 91.31 84 GLU A C 1
ATOM 679 O O . GLU A 1 84 ? 8.301 -2.109 2.423 1.00 91.31 84 GLU A O 1
ATOM 684 N N . ARG A 1 85 ? 9.138 -3.100 0.598 1.00 91.88 85 ARG A N 1
ATOM 685 C CA . ARG A 1 85 ? 7.975 -3.969 0.393 1.00 91.88 85 ARG A CA 1
ATOM 686 C C . ARG A 1 85 ? 7.669 -4.813 1.637 1.00 91.88 85 ARG A C 1
ATOM 688 O O . ARG A 1 85 ? 6.510 -4.927 2.028 1.00 91.88 85 ARG A O 1
ATOM 695 N N . ARG A 1 86 ? 8.687 -5.406 2.272 1.00 92.38 86 ARG A N 1
ATOM 696 C CA . ARG A 1 86 ? 8.515 -6.217 3.494 1.00 92.38 86 ARG A CA 1
ATOM 697 C C . ARG A 1 86 ? 8.086 -5.393 4.703 1.00 92.38 86 ARG A C 1
ATOM 699 O O . ARG A 1 86 ? 7.315 -5.896 5.519 1.00 92.38 86 ARG A O 1
ATOM 706 N N . LEU A 1 87 ? 8.567 -4.156 4.819 1.00 91.62 87 LEU A N 1
ATOM 707 C CA . LEU A 1 87 ? 8.133 -3.247 5.880 1.00 91.62 87 LEU A CA 1
ATOM 708 C C . LEU A 1 87 ? 6.637 -2.960 5.748 1.00 91.62 87 LEU A C 1
ATOM 710 O O . LEU A 1 87 ? 5.903 -3.142 6.711 1.00 91.62 87 LEU A O 1
ATOM 714 N N . ILE A 1 88 ? 6.160 -2.662 4.540 1.00 91.88 88 ILE A N 1
ATOM 715 C CA . ILE A 1 88 ? 4.729 -2.432 4.300 1.00 91.88 88 ILE A CA 1
ATOM 716 C C . ILE A 1 88 ? 3.898 -3.695 4.548 1.00 91.88 88 ILE A C 1
ATOM 718 O O . ILE A 1 88 ? 2.813 -3.603 5.112 1.00 91.88 88 ILE A O 1
ATOM 722 N N . ILE A 1 89 ? 4.384 -4.885 4.171 1.00 92.81 89 ILE A N 1
ATOM 723 C CA . ILE A 1 89 ? 3.699 -6.149 4.506 1.00 92.81 89 ILE A CA 1
ATOM 724 C C . ILE A 1 89 ? 3.528 -6.281 6.022 1.00 92.81 89 ILE A C 1
ATOM 726 O O . ILE A 1 89 ? 2.431 -6.595 6.474 1.00 92.81 89 ILE A O 1
ATOM 730 N N . THR A 1 90 ? 4.587 -6.004 6.788 1.00 93.44 90 THR A N 1
ATOM 731 C CA . THR A 1 90 ? 4.536 -6.011 8.259 1.00 93.44 90 THR A CA 1
ATOM 732 C C . THR A 1 90 ? 3.481 -5.030 8.772 1.00 93.44 90 THR A C 1
ATOM 734 O O . THR A 1 90 ? 2.655 -5.388 9.605 1.00 93.44 90 THR A O 1
ATOM 737 N N . ASP A 1 91 ? 3.448 -3.817 8.221 1.00 92.00 91 ASP A N 1
ATOM 738 C CA . ASP A 1 91 ? 2.491 -2.788 8.634 1.00 92.00 91 ASP A CA 1
ATOM 739 C C . ASP A 1 91 ? 1.044 -3.207 8.370 1.00 92.00 91 ASP A C 1
ATOM 741 O O . ASP A 1 91 ? 0.176 -2.987 9.210 1.00 92.00 91 ASP A O 1
ATOM 745 N N . LEU A 1 92 ? 0.788 -3.841 7.222 1.00 92.94 92 LEU A N 1
ATOM 746 C CA . LEU A 1 92 ? -0.527 -4.372 6.862 1.00 92.94 92 LEU A CA 1
ATOM 747 C C . LEU A 1 92 ? -0.938 -5.552 7.756 1.00 92.94 92 LEU A C 1
ATOM 749 O O . LEU A 1 92 ? -2.122 -5.705 8.057 1.00 92.94 92 LEU A O 1
ATOM 753 N N . GLU A 1 93 ? 0.011 -6.395 8.170 1.00 93.00 93 GLU A N 1
ATOM 754 C CA . GLU A 1 93 ? -0.235 -7.499 9.109 1.00 93.00 93 GLU A CA 1
ATOM 755 C C . GLU A 1 93 ? -0.596 -7.010 10.511 1.00 93.00 93 GLU A C 1
ATOM 757 O O . GLU A 1 93 ? -1.437 -7.620 11.174 1.00 93.00 93 GLU A O 1
ATOM 762 N N . ASP A 1 94 ? -0.003 -5.898 10.937 1.00 90.38 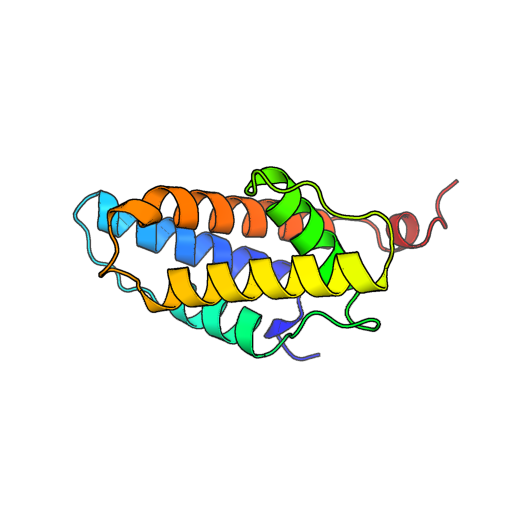94 ASP A N 1
ATOM 763 C CA . ASP A 1 94 ? -0.190 -5.333 12.269 1.00 90.38 94 ASP A CA 1
ATOM 764 C C . ASP A 1 94 ? -1.506 -4.551 12.427 1.00 90.38 94 ASP A C 1
ATOM 766 O O . ASP A 1 94 ? -1.806 -4.074 13.526 1.00 90.38 94 ASP A O 1
ATOM 770 N N . VAL A 1 95 ? -2.334 -4.421 11.385 1.00 88.12 95 VAL A N 1
ATOM 771 C CA . VAL A 1 95 ? -3.624 -3.714 11.462 1.00 88.12 95 VAL A CA 1
ATOM 772 C C . VAL A 1 95 ? -4.678 -4.540 12.222 1.00 88.12 95 VAL A C 1
ATOM 774 O O . VAL A 1 95 ? -4.870 -5.721 11.924 1.00 88.12 95 VAL A O 1
ATOM 777 N N . PRO A 1 96 ? -5.437 -3.944 13.169 1.00 82.00 96 PRO A N 1
ATOM 778 C CA . PRO A 1 96 ? -5.394 -2.546 13.623 1.00 82.00 96 PRO A CA 1
ATOM 779 C C . PRO A 1 96 ? -4.569 -2.319 14.904 1.00 82.00 96 PRO A C 1
ATOM 781 O O . PRO A 1 96 ? -4.723 -1.302 15.581 1.00 82.00 96 PRO A O 1
ATOM 784 N N . SER A 1 97 ? -3.737 -3.284 15.281 1.00 85.81 97 SER A N 1
ATOM 785 C CA . SER A 1 97 ? -3.001 -3.327 16.547 1.00 85.81 97 SER A CA 1
ATOM 786 C C . SER A 1 97 ? -1.982 -2.193 16.699 1.00 85.81 97 SER A C 1
ATOM 788 O O . SER A 1 97 ? -1.734 -1.754 17.821 1.00 85.81 97 SER A O 1
ATOM 790 N N . ASN A 1 98 ? -1.404 -1.708 15.596 1.00 83.88 98 ASN A N 1
ATOM 791 C CA . ASN A 1 98 ? -0.396 -0.647 15.607 1.00 83.88 98 ASN A CA 1
ATOM 792 C C . ASN A 1 98 ? -0.966 0.709 15.165 1.00 83.88 98 ASN A C 1
ATOM 794 O O . ASN A 1 98 ? -0.805 1.132 14.022 1.00 83.88 98 ASN A O 1
ATOM 798 N N . THR A 1 99 ? -1.626 1.411 16.089 1.00 80.06 99 THR A N 1
ATOM 799 C CA . THR A 1 99 ? -2.298 2.688 15.797 1.00 80.06 99 THR A CA 1
ATOM 800 C C . THR A 1 99 ? -1.351 3.834 15.451 1.00 80.06 99 THR A C 1
ATOM 802 O O . THR A 1 99 ? -1.773 4.764 14.774 1.00 80.06 99 THR A O 1
ATOM 805 N N . GLU A 1 100 ? -0.089 3.779 15.888 1.00 83.88 100 GLU A N 1
ATOM 806 C CA . GLU A 1 100 ? 0.906 4.835 15.632 1.00 83.88 100 GLU A CA 1
ATOM 807 C C . GLU A 1 100 ? 1.307 4.916 14.156 1.00 83.88 100 GLU A C 1
ATOM 809 O O . GLU A 1 100 ? 1.717 5.974 13.697 1.00 83.88 100 GLU A O 1
ATOM 814 N N . ARG A 1 101 ? 1.157 3.815 13.408 1.00 88.31 101 ARG A N 1
ATOM 815 C CA . ARG A 1 101 ? 1.562 3.718 11.997 1.00 88.31 101 ARG A CA 1
ATOM 816 C C . ARG A 1 101 ? 0.390 3.696 11.023 1.00 88.31 101 ARG A C 1
ATOM 818 O O . ARG A 1 101 ? 0.604 3.613 9.819 1.00 88.31 101 ARG A O 1
ATOM 825 N N . LEU A 1 102 ? -0.849 3.764 11.517 1.00 91.19 102 LEU A N 1
ATOM 826 C CA . LEU A 1 102 ? -2.037 3.707 10.661 1.00 91.19 102 LEU A CA 1
ATOM 827 C C . LEU A 1 102 ? -2.131 4.907 9.716 1.00 91.19 102 LEU A C 1
ATOM 829 O O . LEU A 1 102 ? -2.516 4.726 8.566 1.00 91.19 102 LEU A O 1
ATOM 833 N N . GLU A 1 103 ? -1.768 6.110 10.165 1.00 91.75 103 GLU A N 1
ATOM 834 C CA . GLU A 1 103 ? -1.771 7.299 9.301 1.00 91.75 103 GLU A CA 1
ATOM 835 C C . GLU A 1 103 ? -0.737 7.177 8.172 1.00 91.75 103 GLU A C 1
ATOM 837 O O . GLU A 1 103 ? -1.070 7.420 7.009 1.00 91.75 103 GLU A O 1
ATOM 842 N N . ASP A 1 104 ? 0.471 6.707 8.492 1.00 92.00 104 ASP A N 1
ATOM 843 C CA . ASP A 1 104 ? 1.535 6.464 7.513 1.00 92.00 104 ASP A CA 1
ATOM 844 C C . ASP A 1 104 ? 1.131 5.372 6.518 1.00 92.00 104 ASP A C 1
ATOM 846 O O . ASP A 1 104 ? 1.195 5.566 5.304 1.00 92.00 104 ASP A O 1
ATOM 850 N N . LEU A 1 105 ? 0.626 4.241 7.019 1.00 93.38 105 LEU A N 1
ATOM 851 C CA . LEU A 1 105 ? 0.141 3.142 6.189 1.00 93.38 105 LEU A CA 1
ATOM 852 C C . LEU A 1 105 ? -0.986 3.601 5.259 1.00 93.38 105 LEU A C 1
ATOM 854 O O . LEU A 1 105 ? -1.006 3.264 4.074 1.00 93.38 105 LEU A O 1
ATOM 858 N N . ARG A 1 106 ? -1.917 4.405 5.777 1.00 94.88 106 ARG A N 1
ATOM 859 C CA . ARG A 1 106 ? -2.994 5.007 4.992 1.00 94.88 106 ARG A CA 1
ATOM 860 C C . ARG A 1 106 ? -2.442 5.919 3.900 1.00 94.88 106 ARG A C 1
ATOM 862 O O . ARG A 1 106 ? -2.942 5.865 2.779 1.00 94.88 106 ARG A O 1
ATOM 869 N N . SER A 1 107 ? -1.418 6.721 4.191 1.00 94.50 107 SER A N 1
ATOM 870 C CA . SER A 1 107 ? -0.733 7.548 3.189 1.00 94.50 107 SER A CA 1
ATOM 871 C C . SER A 1 107 ? -0.106 6.692 2.085 1.00 94.50 107 SER A C 1
ATOM 873 O O . SER A 1 107 ? -0.385 6.904 0.905 1.00 94.50 107 SER A O 1
ATOM 875 N N . VAL A 1 108 ? 0.642 5.652 2.461 1.00 94.62 108 VAL A N 1
ATOM 876 C CA . VAL A 1 108 ? 1.267 4.715 1.517 1.00 94.62 108 VAL A CA 1
ATOM 877 C C . VAL A 1 108 ? 0.222 4.048 0.619 1.00 94.62 108 VAL A C 1
ATOM 879 O O . VAL A 1 108 ? 0.405 3.974 -0.594 1.00 94.62 108 VAL A O 1
ATOM 882 N N . LEU A 1 109 ? -0.900 3.587 1.176 1.00 95.75 109 LEU A N 1
ATOM 883 C CA . LEU A 1 109 ? -1.980 2.950 0.413 1.00 95.75 109 LEU A CA 1
ATOM 884 C C . LEU A 1 109 ? -2.639 3.905 -0.596 1.00 95.75 109 LEU A C 1
ATOM 886 O O . LEU A 1 109 ? -2.971 3.496 -1.717 1.00 95.75 109 LEU A O 1
ATOM 890 N N . VAL A 1 110 ? -2.787 5.182 -0.229 1.00 96.44 110 VAL A N 1
ATOM 891 C CA . VAL A 1 110 ? -3.245 6.238 -1.144 1.00 96.44 110 VAL A CA 1
ATOM 892 C C . VAL A 1 110 ? -2.234 6.463 -2.267 1.00 96.44 110 VAL A C 1
ATOM 894 O O . VAL A 1 110 ? -2.629 6.535 -3.431 1.00 96.44 110 VAL A O 1
ATOM 897 N N . ASP A 1 111 ? -0.942 6.509 -1.958 1.00 94.94 111 ASP A N 1
ATOM 898 C CA . ASP A 1 111 ? 0.096 6.689 -2.972 1.00 94.94 111 ASP A CA 1
ATOM 899 C C . ASP A 1 111 ? 0.194 5.494 -3.921 1.00 94.94 111 ASP A C 1
ATOM 901 O O . ASP A 1 111 ? 0.277 5.689 -5.135 1.00 94.94 111 ASP A O 1
ATOM 905 N N . ILE A 1 112 ? 0.083 4.262 -3.411 1.00 93.69 112 ILE A N 1
ATOM 906 C CA . ILE A 1 112 ? -0.051 3.059 -4.247 1.00 93.69 112 ILE A CA 1
ATOM 907 C C . ILE A 1 112 ? -1.256 3.211 -5.176 1.00 93.69 112 ILE A C 1
ATOM 909 O O . ILE A 1 112 ? -1.124 2.995 -6.381 1.00 93.69 112 ILE A O 1
ATOM 913 N N . SER A 1 113 ? -2.408 3.642 -4.652 1.00 94.00 113 SER A N 1
ATOM 914 C CA . SER A 1 113 ? -3.614 3.831 -5.466 1.00 94.00 113 SER A CA 1
ATOM 915 C C . SER A 1 113 ? -3.367 4.808 -6.610 1.00 94.00 113 SER A C 1
ATOM 917 O O . SER A 1 113 ? -3.664 4.506 -7.765 1.00 94.00 113 SER A O 1
ATOM 919 N N . ASN A 1 114 ? -2.814 5.977 -6.297 1.00 93.50 114 ASN A N 1
ATOM 920 C CA . ASN A 1 114 ? -2.600 7.038 -7.273 1.00 93.50 114 ASN A CA 1
ATOM 921 C C . ASN A 1 114 ? -1.589 6.619 -8.341 1.00 93.50 114 ASN A C 1
ATOM 923 O O . ASN A 1 114 ? -1.873 6.725 -9.534 1.00 93.50 114 ASN A O 1
ATOM 927 N N . VAL A 1 115 ? -0.438 6.085 -7.926 1.00 91.69 115 VAL A N 1
ATOM 928 C CA . VAL A 1 115 ? 0.620 5.697 -8.859 1.00 91.69 115 VAL A CA 1
ATOM 929 C C . VAL A 1 115 ? 0.146 4.568 -9.773 1.00 91.69 115 VAL A C 1
ATOM 931 O O . VAL A 1 115 ? 0.321 4.660 -10.983 1.00 91.69 115 VAL A O 1
ATOM 934 N N . PHE A 1 116 ? -0.500 3.521 -9.255 1.00 90.00 116 PHE A N 1
ATOM 935 C CA . PHE A 1 116 ? -0.952 2.417 -10.109 1.00 90.00 116 PHE A CA 1
ATOM 936 C C . PHE A 1 116 ? -2.112 2.806 -11.043 1.00 90.00 116 PHE A C 1
ATOM 938 O O . PHE A 1 116 ? -2.204 2.279 -12.154 1.00 90.00 116 PHE A O 1
ATOM 945 N N . LEU A 1 117 ? -2.958 3.767 -10.653 1.00 88.31 117 LEU A N 1
ATOM 946 C CA . LEU A 1 117 ? -3.997 4.320 -11.528 1.00 88.31 117 LEU A CA 1
ATOM 947 C C . LEU A 1 117 ? -3.400 5.146 -12.682 1.00 88.31 117 LEU A C 1
ATOM 949 O O . LEU A 1 117 ? -3.859 5.055 -13.825 1.00 88.31 117 LEU A O 1
ATOM 953 N N . GLU A 1 118 ? -2.353 5.927 -12.411 1.00 87.00 118 GLU A N 1
ATOM 954 C CA . GLU A 1 118 ? -1.598 6.634 -13.453 1.00 87.00 118 GLU A CA 1
ATOM 955 C C . GLU A 1 118 ? -0.982 5.654 -14.457 1.00 87.00 118 GLU A C 1
ATOM 957 O O . GLU A 1 118 ? -1.075 5.851 -15.665 1.00 87.00 118 GLU A O 1
ATOM 962 N N . GLU A 1 119 ? -0.394 4.560 -13.978 1.00 79.75 119 GLU A N 1
ATOM 963 C CA . GLU A 1 119 ? 0.253 3.570 -14.847 1.00 79.75 119 GLU A CA 1
ATOM 964 C C . GLU A 1 119 ? -0.767 2.791 -15.688 1.00 79.75 119 GLU A C 1
ATOM 966 O O . GLU A 1 119 ? -0.487 2.453 -16.835 1.00 79.75 119 GLU A O 1
ATOM 971 N N . HIS A 1 120 ? -1.981 2.573 -15.172 1.00 76.81 120 HIS A N 1
ATOM 972 C CA . HIS A 1 120 ? -3.090 2.024 -15.957 1.00 76.81 120 HIS A CA 1
ATOM 973 C C . HIS A 1 120 ? -3.563 2.973 -17.073 1.00 76.81 120 HIS A C 1
ATOM 975 O O . HIS A 1 120 ? -4.027 2.519 -18.119 1.00 76.81 120 HIS A O 1
ATOM 981 N N . SER A 1 121 ? -3.484 4.287 -16.846 1.00 72.25 121 SER A N 1
ATOM 982 C CA . SER A 1 121 ? -3.986 5.308 -17.777 1.00 72.25 121 SER A CA 1
ATOM 983 C C . SER A 1 121 ? -2.954 5.781 -18.805 1.00 72.25 121 SER A C 1
ATOM 985 O O . SER A 1 121 ? -3.329 6.454 -19.769 1.00 72.25 121 SER A O 1
ATOM 987 N N . ARG A 1 122 ? -1.679 5.404 -18.652 1.00 68.75 122 ARG A N 1
ATOM 988 C CA . ARG A 1 122 ? -0.629 5.673 -19.641 1.00 68.75 122 ARG A CA 1
ATOM 989 C C . ARG A 1 122 ? -0.831 4.861 -20.917 1.00 68.75 122 ARG A C 1
ATOM 991 O O . ARG A 1 122 ? -1.105 3.662 -20.879 1.00 68.75 122 ARG A O 1
ATOM 998 N N . ASP A 1 123 ? -0.637 5.509 -22.067 1.00 60.19 123 ASP A N 1
ATOM 999 C CA . ASP A 1 123 ? -0.615 4.808 -23.352 1.00 60.19 123 ASP A CA 1
ATOM 1000 C C . ASP A 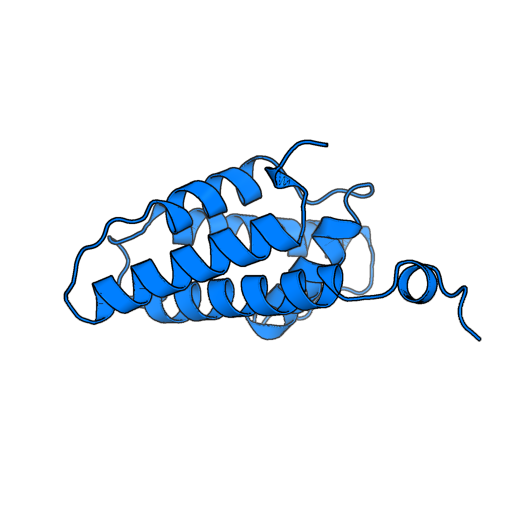1 123 ? 0.585 3.840 -23.360 1.00 60.19 123 ASP A C 1
ATOM 1002 O O . ASP A 1 123 ? 1.720 4.274 -23.130 1.00 60.19 123 ASP A O 1
ATOM 1006 N N . PRO A 1 124 ? 0.391 2.544 -23.668 1.00 58.12 124 PRO A N 1
ATOM 1007 C CA . PRO A 1 124 ? 1.489 1.585 -23.778 1.00 58.12 124 PRO A CA 1
ATOM 1008 C C . PRO A 1 124 ? 2.627 2.062 -24.693 1.00 58.12 124 PRO A C 1
ATOM 1010 O O . PRO A 1 124 ? 3.782 1.689 -24.502 1.00 58.12 124 PRO A O 1
ATOM 1013 N N . ARG A 1 125 ? 2.328 2.907 -25.686 1.00 54.50 125 ARG A N 1
ATOM 1014 C CA . ARG A 1 125 ? 3.313 3.479 -26.611 1.00 54.50 125 ARG A CA 1
ATOM 1015 C C . ARG A 1 125 ? 4.227 4.513 -25.953 1.00 54.50 125 ARG A C 1
ATOM 1017 O O . ARG A 1 125 ? 5.376 4.620 -26.373 1.00 54.50 125 ARG A O 1
ATOM 1024 N N . GLU A 1 126 ? 3.768 5.236 -24.934 1.00 56.19 126 GLU A N 1
ATOM 1025 C CA . GLU A 1 126 ? 4.612 6.160 -24.160 1.00 56.19 126 GLU A CA 1
ATOM 1026 C C . GLU A 1 126 ? 5.571 5.389 -23.246 1.00 56.19 126 GLU A C 1
ATOM 1028 O O . GLU A 1 126 ? 6.742 5.745 -23.132 1.00 56.19 126 GLU A O 1
ATOM 1033 N N . ILE A 1 127 ? 5.113 4.269 -22.680 1.00 53.38 127 ILE A N 1
ATOM 1034 C CA . ILE A 1 127 ? 5.908 3.404 -21.793 1.00 53.38 127 ILE A CA 1
ATOM 1035 C C . ILE A 1 127 ? 7.104 2.775 -22.535 1.00 53.38 127 ILE A C 1
ATOM 1037 O O . ILE A 1 127 ? 8.180 2.623 -21.959 1.00 53.38 127 ILE A O 1
ATOM 1041 N N . TYR A 1 128 ? 6.953 2.456 -23.826 1.00 50.84 128 TYR A N 1
ATOM 1042 C CA . TYR A 1 128 ? 8.030 1.904 -24.665 1.00 50.84 128 TYR A CA 1
ATOM 1043 C C . TYR A 1 128 ? 8.784 2.948 -25.508 1.00 50.84 128 TYR A C 1
ATOM 1045 O O . TYR A 1 128 ? 9.586 2.565 -26.361 1.00 50.84 128 TYR A O 1
ATOM 1053 N N . GLY A 1 129 ? 8.539 4.249 -25.311 1.00 48.47 129 GLY A N 1
ATOM 1054 C CA . GLY A 1 129 ? 9.216 5.308 -26.073 1.00 48.47 129 GLY A CA 1
ATOM 1055 C C . GLY A 1 129 ? 8.916 5.289 -27.580 1.00 48.47 129 GLY A C 1
ATOM 1056 O O . GLY A 1 129 ? 9.772 5.638 -28.388 1.00 48.47 129 GLY A O 1
ATOM 1057 N N . LEU A 1 130 ? 7.717 4.843 -27.971 1.00 48.03 130 LEU A N 1
ATOM 1058 C CA . LEU A 1 130 ? 7.261 4.747 -29.366 1.00 48.03 130 LEU A CA 1
ATOM 1059 C C . LEU A 1 130 ? 6.434 5.958 -29.823 1.00 48.03 130 LEU A C 1
ATOM 1061 O O . LEU A 1 130 ? 5.970 5.987 -30.965 1.00 48.03 130 LEU A O 1
ATOM 1065 N N . VAL A 1 131 ? 6.242 6.948 -28.952 1.00 48.47 131 VAL A N 1
ATOM 1066 C CA . VAL A 1 131 ? 5.647 8.243 -29.299 1.00 48.47 131 VAL A CA 1
ATOM 1067 C C . VAL A 1 131 ? 6.776 9.274 -29.345 1.00 48.47 131 VAL A C 1
ATOM 1069 O O . VAL A 1 131 ? 7.492 9.442 -28.360 1.00 48.47 131 VAL A O 1
ATOM 1072 N N . ALA A 1 132 ? 6.965 9.879 -30.520 1.00 48.94 132 ALA A N 1
ATOM 1073 C CA . ALA A 1 132 ? 7.905 10.973 -30.774 1.00 48.94 132 ALA A CA 1
ATOM 1074 C C . ALA A 1 132 ? 7.272 12.334 -30.469 1.00 48.94 132 ALA A C 1
ATOM 1076 O O . ALA A 1 132 ? 6.042 12.458 -30.680 1.00 48.94 132 ALA A O 1
#

Sequence (132 aa):
MSKNRDPAYIALISSQGAIEVDCYLNGRDIGFDGVREMREILSEYPIGPHEFNYMIPLLRVFKNNSDKEFSDFIPDLLEELELERRLIITDLEDVPSNTERLEDLRSVLVDISNVFLEEHSRDPREIYGLVA

Foldseek 3Di:
DPCLLQLQSLLVLLLVQLVQLVCVVVVHHPDRPSLVVNLVSLVVDQQDPVSCLPLVLLLVLCVVLDPDDADPDVVSNSVVSRVVSVVLSVVSVCPPVDVVCSVSNSSSSNSSNVSSVVSNPDDVCVVVVNPD

pLDDT: mean 84.03, std 12.84, range [47.69, 97.5]

Radius of gyration: 15.09 Å; chains: 1; bounding box: 39×24×47 Å